Protein AF-A0A7X6TI20-F1 (afdb_monomer)

pLDDT: mean 80.31, std 16.27, range [34.78, 96.44]

Secondary structure (DSSP, 8-state):
-HHHHHHHHHHHHHHHHHHHHHHHHHHHHHHHHHHHHHHHHHHHHHTTS-HHHHHHHHHHHHHHHHHHHHHHHHHHHHHHHH-GGGHHHHHHHHHHHHHHHHHHHHHHHHHSTTS-----S-----

Radius of gyration: 22.98 Å; Cα contacts (8 Å, |Δi|>4): 7; chains: 1; bounding box: 70×30×48 Å

Foldseek 3Di:
DVVVVVVVVVVVVVVVVVVVVVVVVVVCVVVVVVVVVVCVVCVVVPVPDDPVPCVVVVVVVVVVVVVVCVPVVVVLVVCCVPPVVVNVVVVVVVVVVVVVVVCVVVVCCVVPVPDDDPDDDDDDDD

Solvent-accessible surface area (backbone atoms only — not comparable to full-atom values): 7444 Å² total; per-residue (Å²): 116,75,67,60,58,53,51,52,54,51,49,54,52,51,53,53,51,49,51,52,51,53,51,49,53,51,49,51,58,58,49,49,55,55,51,48,49,54,46,64,73,42,46,78,76,50,75,83,57,69,63,87,69,48,54,62,55,54,48,51,50,52,52,51,51,47,54,50,49,66,50,51,50,56,52,47,53,52,40,50,74,77,42,51,79,53,52,58,60,53,51,50,52,53,50,52,52,51,51,51,57,50,48,53,58,51,48,51,60,64,72,55,73,81,66,88,80,94,80,84,77,89,88,82,93,127

Sequence (126 aa):
MPAANLLALLDDIASVLDDVAAFSKLAAKKTAGVLGDDLALNAQQVAGVQASRELPVIWAVARGSFVNKAVLVPAALVISAVAPVLVTPLLMIGGTYLCFEGFEKVSHRLLHRGTGDGEHAEDEAE

Mean predicted aligned error: 13.46 Å

Structure (mmCIF, N/CA/C/O backbone):
data_AF-A0A7X6TI20-F1
#
_entry.id   AF-A0A7X6TI20-F1
#
loop_
_atom_site.group_PDB
_atom_site.id
_atom_site.type_symbol
_atom_site.label_atom_id
_atom_site.lab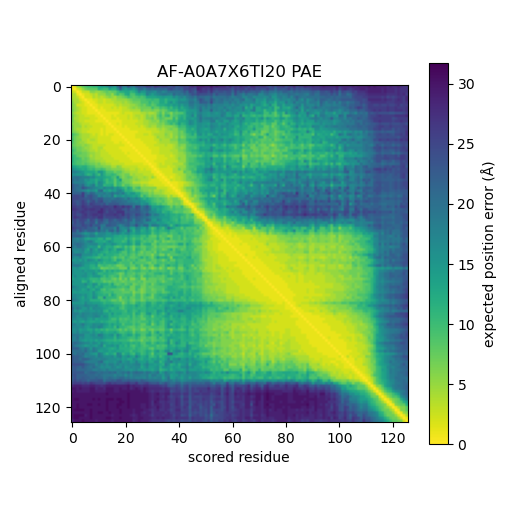el_alt_id
_atom_site.label_comp_id
_atom_site.label_asym_id
_atom_site.label_entity_id
_atom_site.label_seq_id
_atom_site.pdbx_PDB_ins_code
_atom_site.Cartn_x
_atom_site.Cartn_y
_atom_site.Cartn_z
_atom_site.occupancy
_atom_site.B_iso_or_equiv
_atom_site.auth_seq_id
_atom_site.auth_comp_id
_atom_site.auth_asym_id
_atom_site.auth_atom_id
_atom_site.pdbx_PDB_model_num
ATOM 1 N N . MET A 1 1 ? 36.550 -12.418 -18.164 1.00 54.56 1 MET A N 1
ATOM 2 C CA . MET A 1 1 ? 36.674 -12.795 -16.740 1.00 54.56 1 MET A CA 1
ATOM 3 C C . MET A 1 1 ? 35.278 -12.969 -16.144 1.00 54.56 1 MET A C 1
ATOM 5 O O . MET A 1 1 ? 34.625 -11.965 -15.895 1.00 54.56 1 MET A O 1
ATOM 9 N N . PRO A 1 2 ? 34.789 -14.203 -15.957 1.00 69.88 2 PRO A N 1
ATOM 10 C CA . PRO A 1 2 ? 33.427 -14.467 -15.469 1.00 69.88 2 PRO A CA 1
ATOM 11 C C . PRO A 1 2 ? 33.162 -13.940 -14.045 1.00 69.88 2 PRO A C 1
ATOM 13 O O . PRO A 1 2 ? 32.043 -13.539 -13.746 1.00 69.88 2 PRO A O 1
ATOM 16 N N . ALA A 1 3 ? 34.194 -13.851 -13.196 1.00 77.69 3 ALA A N 1
ATOM 17 C CA . ALA A 1 3 ? 34.081 -13.316 -11.835 1.00 77.69 3 ALA A CA 1
ATOM 18 C C . ALA A 1 3 ? 33.741 -11.812 -11.787 1.00 77.69 3 ALA A C 1
ATOM 20 O O . ALA A 1 3 ? 32.976 -11.388 -10.931 1.00 77.69 3 ALA A O 1
ATOM 21 N N . ALA A 1 4 ? 34.256 -11.011 -12.726 1.00 80.75 4 ALA A N 1
ATOM 22 C CA . ALA A 1 4 ? 33.988 -9.571 -12.771 1.00 80.75 4 ALA A CA 1
ATOM 23 C C . ALA A 1 4 ? 32.532 -9.259 -13.167 1.00 80.75 4 ALA A C 1
ATOM 25 O O . ALA A 1 4 ? 31.941 -8.325 -12.642 1.00 80.75 4 ALA A O 1
ATOM 26 N N . ASN A 1 5 ? 31.936 -10.076 -14.042 1.00 83.38 5 ASN A N 1
ATOM 27 C CA . ASN A 1 5 ? 30.537 -9.927 -14.452 1.00 83.38 5 ASN A CA 1
ATOM 28 C C . ASN A 1 5 ? 29.561 -10.320 -13.328 1.00 83.38 5 ASN A C 1
ATOM 30 O O . ASN A 1 5 ? 28.525 -9.690 -1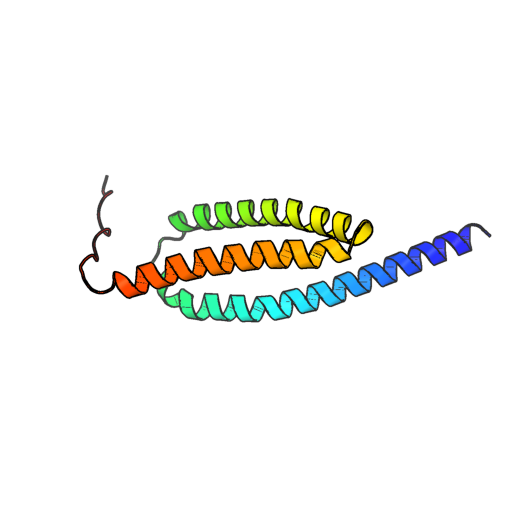3.161 1.00 83.38 5 ASN A O 1
ATOM 34 N N . LEU A 1 6 ? 29.906 -11.337 -12.529 1.00 87.06 6 LEU A N 1
ATOM 35 C CA . LEU A 1 6 ? 29.136 -11.709 -11.338 1.00 87.06 6 LEU A CA 1
ATOM 36 C C . LEU A 1 6 ? 29.193 -10.617 -10.262 1.00 87.06 6 LEU A C 1
ATOM 38 O O . LEU A 1 6 ? 28.173 -10.312 -9.654 1.00 87.06 6 LEU A O 1
ATOM 42 N N . LEU A 1 7 ? 30.373 -10.032 -10.039 1.00 88.62 7 LEU A N 1
ATOM 43 C CA . LEU A 1 7 ? 30.543 -8.945 -9.075 1.00 88.62 7 LEU A CA 1
ATOM 44 C C . LEU A 1 7 ? 29.766 -7.690 -9.488 1.00 88.62 7 LEU A C 1
ATOM 46 O O . LEU A 1 7 ? 29.132 -7.089 -8.633 1.00 88.62 7 LEU A O 1
ATOM 50 N N . ALA A 1 8 ? 29.745 -7.347 -10.779 1.00 87.19 8 ALA A N 1
ATOM 51 C CA . ALA A 1 8 ? 28.940 -6.235 -11.288 1.00 87.19 8 ALA A CA 1
ATOM 52 C C . ALA A 1 8 ? 27.428 -6.466 -11.096 1.00 87.19 8 ALA A C 1
ATOM 54 O O . ALA A 1 8 ? 26.729 -5.582 -10.621 1.00 87.19 8 ALA A O 1
ATOM 55 N N . LEU A 1 9 ? 26.929 -7.678 -11.376 1.00 89.69 9 LEU A N 1
ATOM 56 C CA . LEU A 1 9 ? 25.520 -8.022 -11.128 1.00 89.69 9 LEU A CA 1
ATOM 57 C C . LEU A 1 9 ? 25.157 -7.971 -9.640 1.00 89.69 9 LEU A C 1
ATOM 59 O O . LEU A 1 9 ? 24.048 -7.580 -9.284 1.00 89.69 9 LEU A O 1
ATOM 63 N N . LEU A 1 10 ? 26.073 -8.397 -8.768 1.00 89.31 10 LEU A N 1
ATOM 64 C CA . LEU A 1 10 ? 25.863 -8.336 -7.326 1.00 89.31 10 LEU A CA 1
ATOM 65 C C . LEU A 1 10 ? 25.813 -6.884 -6.829 1.00 89.31 10 LEU A C 1
ATOM 67 O O . LEU A 1 10 ? 25.016 -6.590 -5.943 1.00 89.31 10 LEU A O 1
ATOM 71 N N . ASP A 1 11 ? 26.622 -5.999 -7.413 1.00 91.06 11 ASP A N 1
ATOM 72 C CA . ASP A 1 11 ? 26.647 -4.565 -7.104 1.00 91.06 11 ASP A CA 1
ATOM 73 C C . ASP A 1 11 ? 25.348 -3.866 -7.543 1.00 91.06 11 ASP A C 1
ATOM 75 O O . ASP A 1 11 ? 24.725 -3.162 -6.749 1.00 91.06 11 ASP A O 1
ATOM 79 N N . ASP A 1 12 ? 24.848 -4.166 -8.748 1.00 89.50 12 ASP A N 1
ATOM 80 C CA . ASP A 1 12 ? 23.552 -3.661 -9.228 1.00 89.50 12 ASP A CA 1
ATOM 81 C C . ASP A 1 12 ? 22.394 -4.117 -8.322 1.00 89.50 12 ASP A C 1
ATOM 83 O O . ASP A 1 12 ? 21.525 -3.325 -7.949 1.00 89.50 12 ASP A O 1
ATOM 87 N N . ILE A 1 13 ? 22.389 -5.395 -7.918 1.00 88.19 13 ILE A N 1
ATOM 88 C CA . ILE A 1 13 ? 21.391 -5.925 -6.977 1.00 88.19 13 ILE A CA 1
ATOM 89 C C . ILE A 1 13 ? 21.516 -5.231 -5.617 1.00 88.19 13 ILE A C 1
ATOM 91 O O . ILE A 1 13 ? 20.497 -4.878 -5.024 1.00 88.19 13 ILE A O 1
ATOM 95 N N . ALA A 1 14 ? 22.737 -5.019 -5.120 1.00 90.44 14 ALA A N 1
ATOM 96 C CA . ALA A 1 14 ? 22.967 -4.329 -3.856 1.00 90.44 14 ALA A CA 1
ATOM 97 C C . ALA A 1 14 ? 22.453 -2.881 -3.898 1.00 90.44 14 ALA A C 1
ATOM 99 O O . ALA A 1 14 ? 21.784 -2.458 -2.956 1.00 90.44 14 ALA A O 1
ATOM 100 N N . SER A 1 15 ? 22.673 -2.162 -5.003 1.00 86.88 15 SER A N 1
ATOM 101 C CA . SER A 1 15 ? 22.155 -0.803 -5.198 1.00 86.88 15 SER A CA 1
ATOM 102 C C . SER A 1 15 ? 20.625 -0.766 -5.196 1.00 86.88 15 SER A C 1
ATOM 104 O O . SER A 1 15 ? 20.030 0.072 -4.520 1.00 86.88 15 SER A O 1
ATOM 106 N N . VAL A 1 16 ? 19.965 -1.696 -5.895 1.00 88.62 16 VAL A N 1
ATOM 107 C CA . VAL A 1 16 ? 18.492 -1.772 -5.909 1.00 88.62 16 VAL A CA 1
ATOM 108 C C . VAL A 1 16 ? 17.940 -2.135 -4.527 1.00 88.62 16 VAL A C 1
ATOM 110 O O . VAL A 1 16 ? 16.908 -1.605 -4.109 1.00 88.62 16 VAL A O 1
ATOM 113 N N . LEU A 1 17 ? 18.612 -3.025 -3.791 1.00 91.75 17 LEU A N 1
ATOM 114 C CA . LEU A 1 17 ? 18.219 -3.372 -2.424 1.00 91.75 17 LEU A CA 1
ATOM 115 C C . LEU A 1 17 ? 18.366 -2.187 -1.457 1.00 91.75 17 LEU A C 1
ATOM 117 O O . LEU A 1 17 ? 17.522 -2.044 -0.569 1.00 91.75 17 LEU A O 1
ATOM 121 N N . ASP A 1 18 ? 19.377 -1.332 -1.633 1.00 92.25 18 ASP A N 1
ATOM 122 C CA . ASP A 1 18 ? 19.556 -0.124 -0.819 1.00 92.25 18 ASP A CA 1
ATOM 123 C C . ASP A 1 18 ? 18.441 0.902 -1.074 1.00 92.25 18 ASP A C 1
ATOM 125 O O . ASP A 1 18 ? 17.830 1.403 -0.125 1.00 92.25 18 ASP A O 1
ATOM 129 N N . ASP A 1 19 ? 18.063 1.116 -2.339 1.00 88.75 19 ASP A N 1
ATOM 130 C CA . ASP A 1 19 ? 16.910 1.951 -2.695 1.00 88.75 19 ASP A CA 1
ATOM 131 C C . ASP A 1 19 ? 15.616 1.416 -2.063 1.00 88.75 19 ASP A C 1
ATOM 133 O O . ASP A 1 19 ? 14.854 2.162 -1.436 1.00 88.75 19 ASP A O 1
ATOM 137 N N . VAL A 1 20 ? 15.372 0.104 -2.157 1.00 89.19 20 VAL A N 1
ATOM 138 C CA . VAL A 1 20 ? 14.206 -0.537 -1.527 1.00 89.19 20 VAL A CA 1
ATOM 139 C C . VAL A 1 20 ? 14.224 -0.337 -0.010 1.00 89.19 20 VAL A C 1
ATOM 141 O O . VAL A 1 20 ? 13.181 -0.017 0.573 1.00 89.19 20 VAL A O 1
ATOM 144 N N . ALA A 1 21 ? 15.379 -0.479 0.642 1.00 90.56 21 ALA A N 1
ATOM 145 C CA . ALA A 1 21 ? 15.520 -0.255 2.078 1.00 90.56 21 ALA A CA 1
ATOM 146 C C . ALA A 1 21 ? 15.254 1.214 2.457 1.00 90.56 21 ALA A C 1
ATOM 148 O O . ALA A 1 21 ? 14.505 1.486 3.406 1.00 90.56 21 ALA A O 1
ATOM 149 N N . ALA A 1 22 ? 15.796 2.163 1.692 1.00 93.56 22 ALA A N 1
ATOM 150 C CA . ALA A 1 22 ? 15.606 3.594 1.896 1.00 93.56 22 ALA A CA 1
ATOM 151 C C . ALA A 1 22 ? 14.132 4.007 1.730 1.00 93.56 22 ALA A C 1
ATOM 153 O O . ALA A 1 22 ? 13.563 4.661 2.616 1.00 93.56 22 ALA A O 1
ATOM 154 N N . PHE A 1 23 ? 13.477 3.573 0.648 1.00 90.81 23 PHE A N 1
ATOM 155 C CA . PHE A 1 23 ? 12.062 3.860 0.403 1.00 90.81 23 PHE A CA 1
ATOM 156 C C . PHE A 1 23 ? 11.143 3.168 1.412 1.00 90.81 23 PHE A C 1
ATOM 158 O O . PHE A 1 23 ? 10.184 3.788 1.876 1.00 90.81 23 PHE A O 1
ATOM 165 N N . SER A 1 24 ? 11.458 1.938 1.829 1.00 89.69 24 SER A N 1
ATOM 166 C CA . SER A 1 24 ? 10.700 1.229 2.870 1.00 89.69 24 SER A CA 1
ATOM 167 C C . SER A 1 24 ? 10.780 1.950 4.213 1.00 89.69 24 SER A C 1
ATOM 169 O O . SER A 1 24 ? 9.763 2.132 4.885 1.00 89.69 24 SER A O 1
ATOM 171 N N . LYS A 1 25 ? 11.967 2.441 4.588 1.00 89.19 25 LYS A N 1
ATOM 172 C CA . LYS A 1 25 ? 12.161 3.241 5.804 1.00 89.19 25 LYS A CA 1
ATOM 173 C C . LYS A 1 25 ? 11.381 4.556 5.748 1.00 89.19 25 LYS A C 1
ATOM 175 O O . LYS A 1 25 ? 10.770 4.952 6.743 1.00 89.19 25 LYS A O 1
ATOM 180 N N . LEU A 1 26 ? 11.372 5.225 4.594 1.00 89.19 26 LEU A N 1
ATOM 181 C CA . LEU A 1 26 ? 10.606 6.456 4.398 1.00 89.19 26 LEU A CA 1
ATOM 182 C C . LEU A 1 26 ? 9.094 6.201 4.469 1.00 89.19 26 LEU A C 1
ATOM 184 O O . LEU A 1 26 ? 8.380 6.965 5.120 1.00 89.19 26 LEU A O 1
ATOM 188 N N . ALA A 1 27 ? 8.615 5.128 3.836 1.00 88.06 27 ALA A N 1
ATOM 189 C CA . ALA A 1 27 ? 7.218 4.712 3.882 1.00 88.06 27 ALA A CA 1
ATOM 190 C C . ALA A 1 27 ? 6.791 4.389 5.319 1.00 88.06 27 ALA A C 1
ATOM 192 O O . ALA A 1 27 ? 5.826 4.973 5.804 1.00 88.06 27 ALA A O 1
ATOM 193 N N . ALA A 1 28 ? 7.565 3.569 6.038 1.00 88.00 28 ALA A N 1
ATOM 194 C CA . ALA A 1 28 ? 7.312 3.247 7.440 1.00 88.00 28 ALA A CA 1
ATOM 195 C C . ALA A 1 28 ? 7.246 4.509 8.314 1.00 88.00 28 ALA A C 1
ATOM 197 O O . ALA A 1 28 ? 6.325 4.655 9.114 1.00 88.00 28 ALA A O 1
ATOM 198 N N . LYS A 1 29 ? 8.164 5.467 8.116 1.00 88.25 29 LYS A N 1
ATOM 199 C CA . LYS A 1 29 ? 8.153 6.750 8.836 1.00 88.25 29 LYS A CA 1
ATOM 200 C C . LYS A 1 29 ? 6.896 7.579 8.543 1.00 88.25 29 LYS A C 1
ATOM 202 O O . LYS A 1 29 ? 6.332 8.160 9.466 1.00 88.25 29 LYS A O 1
ATOM 207 N N . LYS A 1 30 ? 6.456 7.648 7.281 1.00 85.38 30 LYS A N 1
ATOM 208 C CA . LYS A 1 30 ? 5.235 8.379 6.893 1.00 85.38 30 LYS A CA 1
ATOM 209 C C . LYS A 1 30 ? 3.973 7.711 7.443 1.00 85.38 30 LYS A C 1
ATOM 211 O O . LYS A 1 30 ? 3.093 8.401 7.946 1.00 85.38 30 LYS A O 1
ATOM 216 N N . THR A 1 31 ? 3.902 6.383 7.391 1.00 85.62 31 THR A N 1
ATOM 217 C CA . THR A 1 31 ? 2.753 5.619 7.891 1.00 85.62 31 THR A CA 1
ATOM 218 C C . THR A 1 31 ? 2.693 5.600 9.418 1.00 85.62 31 THR A C 1
ATOM 220 O O . THR A 1 31 ? 1.600 5.608 9.965 1.00 85.62 31 THR A O 1
ATOM 223 N N . ALA A 1 32 ? 3.829 5.654 10.121 1.00 81.81 32 ALA A N 1
ATOM 224 C CA . ALA A 1 32 ? 3.862 5.720 11.584 1.00 81.81 32 ALA A CA 1
ATOM 225 C C . ALA A 1 32 ? 3.191 6.984 12.150 1.00 81.81 32 ALA A C 1
ATOM 227 O O . ALA A 1 32 ? 2.590 6.915 13.214 1.00 81.81 32 ALA A O 1
ATOM 228 N N . GLY A 1 33 ? 3.265 8.120 11.445 1.00 79.69 33 GLY A N 1
ATOM 229 C CA . GLY A 1 33 ? 2.585 9.353 11.859 1.00 79.69 33 GLY A CA 1
ATOM 230 C C . GLY A 1 33 ? 1.064 9.247 11.759 1.00 79.69 33 GLY A C 1
ATOM 231 O O . GLY A 1 33 ? 0.371 9.605 12.699 1.00 79.69 33 GLY A O 1
ATOM 232 N N . VAL A 1 34 ? 0.563 8.688 10.654 1.00 79.19 34 VAL A N 1
ATOM 233 C CA . VAL A 1 34 ? -0.878 8.457 10.446 1.00 79.19 34 VAL A CA 1
ATOM 234 C C . VAL A 1 34 ? -1.406 7.390 11.405 1.00 79.19 34 VAL A C 1
ATOM 236 O O . VAL A 1 34 ? -2.415 7.603 12.056 1.00 79.19 34 VAL A O 1
ATOM 239 N N . LEU A 1 35 ? -0.681 6.278 11.572 1.00 74.81 35 LEU A N 1
ATOM 240 C CA . LEU A 1 35 ? -1.026 5.257 12.566 1.00 74.81 35 LEU A CA 1
ATOM 241 C C . LEU A 1 35 ? -0.999 5.819 13.990 1.00 74.81 35 LEU A C 1
ATOM 243 O O . LEU A 1 35 ? -1.840 5.453 14.796 1.00 74.81 35 LEU A O 1
ATOM 247 N N . GLY A 1 36 ? -0.033 6.679 14.316 1.00 78.31 36 GLY A N 1
ATOM 248 C CA . GLY A 1 36 ? 0.050 7.327 15.623 1.00 78.31 36 GLY A CA 1
ATOM 249 C C . GLY A 1 36 ? -1.126 8.266 15.885 1.00 78.31 36 GLY A C 1
ATOM 250 O O . GLY A 1 36 ? -1.652 8.266 16.992 1.00 78.31 36 GLY A O 1
ATOM 251 N N . ASP A 1 37 ? -1.552 9.014 14.868 1.00 82.44 37 ASP A N 1
ATOM 252 C CA . ASP A 1 37 ? -2.735 9.879 14.912 1.00 82.44 37 ASP A CA 1
ATOM 253 C C . ASP A 1 37 ? -4.022 9.058 15.094 1.00 82.44 37 ASP A C 1
ATOM 255 O O . ASP A 1 37 ? -4.753 9.261 16.064 1.00 82.44 37 ASP A O 1
ATOM 259 N N . ASP A 1 38 ? -4.229 8.041 14.249 1.00 78.62 38 ASP A N 1
ATOM 260 C CA . ASP A 1 38 ? -5.375 7.129 14.325 1.00 78.62 38 ASP A CA 1
ATOM 261 C C . ASP A 1 38 ? -5.437 6.411 15.685 1.00 78.62 38 ASP A C 1
ATOM 263 O O . ASP A 1 38 ? -6.504 6.293 16.288 1.00 78.62 38 ASP A O 1
ATOM 267 N N . LEU A 1 39 ? -4.293 5.953 16.209 1.00 66.19 39 LEU A N 1
ATOM 268 C CA . LEU A 1 39 ? -4.217 5.298 17.514 1.00 66.19 39 LEU A CA 1
ATOM 269 C C . LEU A 1 39 ? -4.454 6.278 18.665 1.00 66.19 39 LEU A C 1
ATOM 271 O O . LEU A 1 39 ? -5.120 5.903 19.621 1.00 66.19 39 LEU A O 1
ATOM 275 N N . ALA A 1 40 ? -3.950 7.512 18.605 1.00 72.19 40 ALA A N 1
ATOM 276 C CA . ALA A 1 40 ? -4.140 8.495 19.673 1.00 72.19 40 ALA A CA 1
ATOM 277 C C . ALA A 1 40 ? -5.588 8.998 19.747 1.00 72.19 40 ALA A C 1
ATOM 279 O O . ALA A 1 40 ? -6.134 9.127 20.844 1.00 72.19 40 ALA A O 1
ATOM 280 N N . LEU A 1 41 ? -6.219 9.238 18.593 1.00 64.81 41 LEU A N 1
ATOM 281 C CA . LEU A 1 41 ? -7.613 9.674 18.514 1.00 64.81 41 LEU A CA 1
ATOM 282 C C . LEU A 1 41 ? -8.587 8.542 18.870 1.00 64.81 41 LEU A C 1
ATOM 284 O O . LEU A 1 41 ? -9.607 8.797 19.509 1.00 64.81 41 LEU A O 1
ATOM 288 N N . ASN A 1 42 ? -8.260 7.293 18.519 1.00 66.31 42 ASN A N 1
ATOM 289 C CA . ASN A 1 42 ? -9.136 6.147 18.761 1.00 66.31 42 ASN A CA 1
ATOM 290 C C . ASN A 1 42 ? -8.856 5.426 20.100 1.00 66.31 42 ASN A C 1
ATOM 292 O O . ASN A 1 42 ? -9.733 4.729 20.598 1.00 66.31 42 ASN A O 1
ATOM 296 N N . ALA A 1 43 ? -7.693 5.607 20.747 1.00 63.12 43 ALA A N 1
ATOM 297 C CA . ALA A 1 43 ? -7.314 4.893 21.981 1.00 63.12 43 ALA A CA 1
ATOM 298 C C . ALA A 1 43 ? -8.321 5.045 23.135 1.00 63.12 43 ALA A C 1
ATOM 300 O O . ALA A 1 43 ? -8.537 4.094 23.886 1.00 63.12 43 ALA A O 1
ATOM 301 N N . GLN A 1 44 ? -8.972 6.206 23.270 1.00 59.19 44 GLN A N 1
ATOM 302 C CA . GLN A 1 44 ? -10.027 6.399 24.273 1.00 59.19 44 GLN A CA 1
ATOM 303 C C . GLN A 1 44 ? -11.353 5.716 23.904 1.00 59.19 44 GLN A C 1
ATOM 305 O O . GLN A 1 44 ? -12.117 5.394 24.811 1.00 59.19 44 GLN A O 1
ATOM 310 N N . GLN A 1 45 ? -11.622 5.456 22.619 1.00 57.06 45 GLN A N 1
ATOM 311 C CA . GLN A 1 45 ? -12.806 4.707 22.178 1.00 57.06 45 GLN A CA 1
ATOM 312 C C . GLN A 1 45 ? -12.638 3.185 22.351 1.00 57.06 45 GLN A C 1
ATOM 314 O O . GLN A 1 45 ? -13.642 2.493 22.495 1.00 57.06 45 GLN A O 1
ATOM 319 N N . VAL A 1 46 ? -11.401 2.662 22.407 1.00 53.97 46 VAL A N 1
ATOM 320 C CA . VAL A 1 46 ? -11.128 1.208 22.513 1.00 53.97 46 VAL A CA 1
ATOM 321 C C . VAL A 1 46 ? -10.768 0.728 23.929 1.00 53.97 46 VAL A C 1
ATOM 323 O O . VAL A 1 46 ? -10.830 -0.468 24.204 1.00 53.97 46 VAL A O 1
ATOM 326 N N . ALA A 1 47 ? -10.429 1.625 24.865 1.00 59.50 47 ALA A N 1
ATOM 327 C CA . ALA A 1 47 ? -9.982 1.257 26.220 1.00 59.50 47 ALA A CA 1
ATOM 328 C C . ALA A 1 47 ? -11.033 0.512 27.080 1.00 59.50 47 ALA A C 1
ATOM 330 O O . ALA A 1 47 ? -10.683 -0.045 28.120 1.00 59.50 47 ALA A O 1
ATOM 331 N N . GLY A 1 48 ? -12.305 0.492 26.664 1.00 58.69 48 GLY A N 1
ATOM 332 C CA . GLY A 1 48 ? -13.402 -0.207 27.347 1.00 58.69 48 GLY A CA 1
ATOM 333 C C . GLY A 1 48 ? -13.919 -1.470 26.645 1.00 58.69 48 GLY A C 1
ATOM 334 O O . GLY A 1 48 ? -14.831 -2.108 27.168 1.00 58.69 48 GLY A O 1
ATOM 335 N N . VAL A 1 49 ? -13.380 -1.839 25.475 1.00 58.53 49 VAL A N 1
ATOM 336 C CA . VAL A 1 49 ? -13.901 -2.949 24.658 1.00 58.53 49 VAL A CA 1
ATOM 337 C C . VAL A 1 49 ? -13.094 -4.221 24.925 1.00 58.53 49 VAL A C 1
ATOM 339 O O . VAL A 1 49 ? -11.864 -4.206 24.949 1.00 58.53 49 VAL A O 1
ATOM 342 N N . GLN A 1 50 ? -13.772 -5.352 25.139 1.00 61.06 50 GLN A N 1
ATOM 343 C CA . GLN A 1 50 ? -13.093 -6.637 25.315 1.00 61.06 50 GLN A CA 1
ATOM 344 C C . GLN A 1 50 ? -12.305 -6.989 24.040 1.00 61.06 50 GLN A C 1
ATOM 346 O O . GLN A 1 50 ? -12.889 -7.342 23.015 1.00 61.06 50 GLN A O 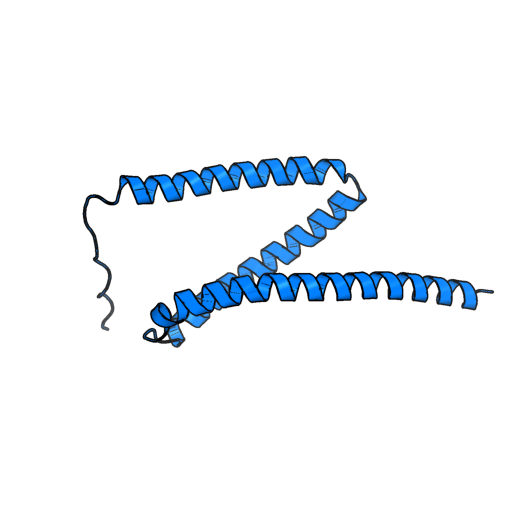1
ATOM 351 N N . ALA A 1 51 ? -10.969 -6.947 24.114 1.00 62.09 51 ALA A N 1
ATOM 352 C CA . ALA A 1 51 ? -10.065 -7.242 22.993 1.00 62.09 51 ALA A CA 1
ATOM 353 C C . ALA A 1 51 ? -10.309 -8.621 22.340 1.00 62.09 51 ALA A C 1
ATOM 355 O O . ALA A 1 51 ? -9.957 -8.838 21.180 1.00 62.09 51 ALA A O 1
ATOM 356 N N . SER A 1 52 ? -10.955 -9.542 23.063 1.00 70.19 52 SER A N 1
ATOM 357 C CA . SER A 1 52 ? -11.369 -10.865 22.588 1.00 70.19 52 SER A CA 1
ATOM 358 C C . SER A 1 52 ? -12.328 -10.832 21.391 1.00 70.19 52 SER A C 1
ATOM 360 O O . SER A 1 52 ? -12.339 -11.794 20.623 1.00 70.19 52 SER A O 1
ATOM 362 N N . ARG A 1 53 ? -13.096 -9.748 21.191 1.00 68.81 53 ARG A N 1
ATOM 363 C CA . ARG A 1 53 ? -14.061 -9.623 20.079 1.00 68.81 53 ARG A CA 1
ATOM 364 C C . ARG A 1 53 ? -13.535 -8.836 18.873 1.00 68.81 53 ARG A C 1
ATOM 366 O O . ARG A 1 53 ? -13.983 -9.086 17.759 1.00 68.81 53 ARG A O 1
ATOM 373 N N . GLU A 1 54 ? -12.553 -7.953 19.052 1.00 69.19 54 GLU A N 1
ATOM 374 C CA . GLU A 1 54 ? -12.019 -7.123 17.955 1.00 69.19 54 GLU A CA 1
ATOM 375 C C . GLU A 1 54 ? -10.799 -7.731 17.250 1.00 69.19 54 GLU A C 1
ATOM 377 O O . GLU A 1 54 ? -10.608 -7.522 16.048 1.00 69.19 54 GLU A O 1
ATOM 382 N N . LEU A 1 55 ? -10.005 -8.549 17.954 1.00 81.94 55 LEU A N 1
ATOM 383 C CA . LEU A 1 55 ? -8.867 -9.276 17.373 1.00 81.94 55 LEU A CA 1
ATOM 384 C C . LEU A 1 55 ? -9.228 -10.071 16.096 1.00 81.94 55 LEU A C 1
ATOM 386 O O . LEU A 1 55 ? -8.470 -9.990 15.126 1.00 81.94 55 LEU A O 1
ATOM 390 N N . PRO A 1 56 ? -10.371 -10.786 16.021 1.00 83.38 56 PRO A N 1
ATOM 391 C CA . PRO A 1 56 ? -10.795 -11.481 14.803 1.00 83.38 56 PRO A CA 1
ATOM 392 C C . PRO A 1 56 ? -11.085 -10.541 13.629 1.00 83.38 56 PRO A C 1
ATOM 394 O O . PRO A 1 56 ? -10.742 -10.857 12.488 1.00 83.38 56 PRO A O 1
ATOM 397 N N . VAL A 1 57 ? -11.683 -9.376 13.897 1.00 83.38 57 VAL A N 1
ATOM 398 C CA . VAL A 1 57 ? -12.025 -8.382 12.869 1.00 83.38 57 VAL A CA 1
ATOM 399 C C . VAL A 1 57 ? -10.755 -7.744 12.312 1.00 83.38 57 VAL A C 1
ATOM 401 O O . VAL A 1 57 ? -10.560 -7.714 11.096 1.00 83.38 57 VAL A O 1
ATOM 404 N N . ILE A 1 58 ? -9.843 -7.313 13.188 1.00 85.50 58 ILE A N 1
ATOM 405 C CA . ILE A 1 58 ? -8.547 -6.746 12.788 1.00 85.50 58 ILE A CA 1
ATOM 406 C C . ILE A 1 58 ? -7.745 -7.779 11.992 1.00 85.50 58 ILE A C 1
ATOM 408 O O . ILE A 1 58 ? -7.154 -7.442 10.967 1.00 85.50 58 ILE A O 1
ATOM 412 N N . TRP A 1 59 ? -7.765 -9.048 12.407 1.00 88.88 59 TRP A N 1
ATOM 413 C CA . TRP A 1 59 ? -7.105 -10.128 11.678 1.00 88.88 59 TRP A CA 1
ATOM 414 C C . TRP A 1 59 ? -7.718 -10.372 10.293 1.00 88.88 59 TRP A C 1
ATOM 416 O O . TRP A 1 59 ? -6.982 -10.544 9.317 1.00 88.88 59 TRP A O 1
ATOM 426 N N . ALA A 1 60 ? -9.048 -10.333 10.171 1.00 87.81 60 ALA A N 1
ATOM 427 C CA . ALA A 1 60 ? -9.734 -10.448 8.886 1.00 87.81 60 ALA A CA 1
ATOM 428 C C . ALA A 1 60 ? -9.357 -9.296 7.939 1.00 87.81 60 ALA A C 1
ATOM 430 O O . ALA A 1 60 ? -9.028 -9.536 6.774 1.00 87.81 60 ALA A O 1
ATOM 431 N N . VAL A 1 61 ? -9.316 -8.061 8.448 1.00 88.81 61 VAL A N 1
ATOM 432 C CA . VAL A 1 61 ? -8.902 -6.876 7.680 1.00 88.81 61 VAL A CA 1
ATOM 433 C C . VAL A 1 61 ? -7.420 -6.944 7.308 1.00 88.81 61 VAL A C 1
ATOM 435 O O . VAL A 1 61 ? -7.066 -6.688 6.156 1.00 88.81 61 VAL A O 1
ATOM 438 N N . ALA A 1 62 ? -6.546 -7.338 8.236 1.00 90.56 62 ALA A N 1
ATOM 439 C CA . ALA A 1 62 ? -5.117 -7.502 7.980 1.00 90.56 62 ALA A CA 1
ATOM 440 C C . ALA A 1 62 ? -4.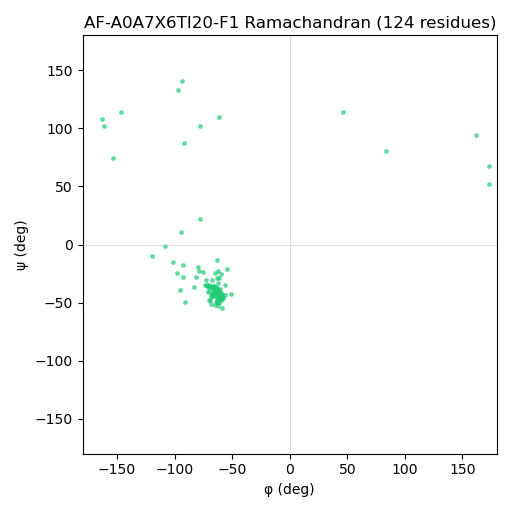870 -8.545 6.882 1.00 90.56 62 ALA A C 1
ATOM 442 O O . ALA A 1 62 ? -4.133 -8.278 5.929 1.00 90.56 62 ALA A O 1
ATOM 443 N N . ARG A 1 63 ? -5.550 -9.696 6.954 1.00 93.12 63 ARG A N 1
ATOM 444 C CA . ARG A 1 63 ? -5.474 -10.751 5.937 1.00 93.12 63 ARG A CA 1
ATOM 445 C C . ARG A 1 63 ? -6.033 -10.289 4.589 1.00 93.12 63 ARG A C 1
ATOM 447 O O . ARG A 1 63 ? -5.394 -10.524 3.565 1.00 93.12 63 ARG A O 1
ATOM 454 N N . GLY A 1 64 ? -7.173 -9.596 4.574 1.00 92.75 64 GLY A N 1
ATOM 455 C CA . GLY A 1 64 ? -7.767 -9.044 3.351 1.00 92.75 64 GLY A CA 1
ATOM 456 C C . GLY A 1 64 ? -6.875 -7.993 2.680 1.00 92.75 64 GLY A C 1
ATOM 457 O O . GLY A 1 64 ? -6.617 -8.058 1.480 1.00 92.75 64 GLY A O 1
ATOM 458 N N . SER A 1 65 ? -6.317 -7.071 3.466 1.00 91.12 65 SER A N 1
ATOM 459 C CA . SER A 1 65 ? -5.373 -6.044 3.008 1.00 91.12 65 SER A CA 1
ATOM 460 C C . SER A 1 65 ? -4.079 -6.652 2.470 1.00 91.12 65 SER A C 1
ATOM 462 O O . SER A 1 65 ? -3.563 -6.187 1.449 1.00 91.12 65 SER A O 1
ATOM 464 N N . PHE A 1 66 ? -3.575 -7.705 3.123 1.00 93.75 66 PHE A N 1
ATOM 465 C CA . PHE A 1 66 ? -2.391 -8.429 2.676 1.00 93.75 66 PHE A CA 1
ATOM 466 C C . PHE A 1 66 ? -2.613 -9.063 1.303 1.00 93.75 66 PHE A C 1
ATOM 468 O O . PHE A 1 66 ? -1.818 -8.822 0.399 1.00 93.75 66 PHE A O 1
ATOM 475 N N . VAL A 1 67 ? -3.719 -9.791 1.107 1.00 95.38 67 VAL A N 1
ATOM 476 C CA . VAL A 1 67 ? -4.059 -10.389 -0.197 1.00 95.38 67 VAL A CA 1
ATOM 477 C C . VAL A 1 67 ? -4.243 -9.307 -1.263 1.00 95.38 67 VAL A C 1
ATOM 479 O O . VAL A 1 67 ? -3.674 -9.414 -2.347 1.00 95.38 67 VAL A O 1
ATOM 482 N N . ASN A 1 68 ? -4.955 -8.222 -0.946 1.00 93.69 68 ASN A N 1
ATOM 483 C CA . ASN A 1 68 ? -5.142 -7.105 -1.870 1.00 93.69 68 ASN A CA 1
ATOM 484 C C . ASN A 1 68 ? -3.803 -6.496 -2.325 1.00 93.69 68 ASN A C 1
ATOM 486 O O . ASN A 1 68 ? -3.581 -6.297 -3.519 1.00 93.69 68 ASN A O 1
ATOM 490 N N . LYS A 1 69 ? -2.874 -6.244 -1.393 1.00 91.06 69 LYS A N 1
ATOM 491 C CA . LYS A 1 69 ? -1.544 -5.701 -1.720 1.00 91.06 69 LYS A CA 1
ATOM 492 C C . LYS A 1 69 ? -0.663 -6.721 -2.443 1.00 91.06 69 LYS A C 1
ATOM 494 O O . LYS A 1 69 ? 0.052 -6.339 -3.363 1.00 91.06 69 LYS A O 1
ATOM 499 N N . ALA A 1 70 ? -0.752 -8.000 -2.087 1.00 94.38 70 ALA A N 1
ATOM 500 C CA . ALA A 1 70 ? -0.015 -9.075 -2.746 1.00 94.38 70 ALA A CA 1
ATOM 501 C C . ALA A 1 70 ? -0.434 -9.280 -4.211 1.00 94.38 70 ALA A C 1
ATOM 503 O O . ALA A 1 70 ? 0.371 -9.763 -4.997 1.00 94.38 70 ALA A O 1
ATOM 504 N N . VAL A 1 71 ? -1.658 -8.901 -4.592 1.00 94.12 71 VAL A N 1
ATOM 505 C CA . VAL A 1 71 ? -2.125 -8.953 -5.988 1.00 94.12 71 VAL A CA 1
ATOM 506 C C . VAL A 1 71 ? -1.857 -7.636 -6.718 1.00 94.12 71 VAL A C 1
ATOM 508 O O . VAL A 1 71 ? -1.286 -7.641 -7.808 1.00 94.12 71 VAL A O 1
ATOM 511 N N . LEU A 1 72 ? -2.230 -6.497 -6.123 1.00 92.00 72 LEU A N 1
ATOM 512 C CA . LEU A 1 72 ? -2.122 -5.196 -6.787 1.00 92.00 72 LEU A CA 1
ATOM 513 C C . LEU A 1 72 ? -0.674 -4.746 -7.000 1.00 92.00 72 LEU A C 1
ATOM 515 O O . LEU A 1 72 ? -0.389 -4.140 -8.029 1.00 92.00 72 LEU A O 1
ATOM 519 N N . VAL A 1 73 ? 0.244 -5.035 -6.069 1.00 91.88 73 VAL A N 1
ATOM 520 C CA . VAL A 1 73 ? 1.641 -4.585 -6.186 1.00 91.88 73 VAL A CA 1
ATOM 521 C C . VAL A 1 73 ? 2.367 -5.296 -7.336 1.00 91.88 73 VAL A C 1
ATOM 523 O O . VAL A 1 73 ? 2.894 -4.595 -8.199 1.00 91.88 73 VAL A O 1
ATOM 526 N N . PRO A 1 74 ? 2.360 -6.641 -7.452 1.00 93.50 74 PRO A N 1
ATOM 527 C CA . PRO A 1 74 ? 2.956 -7.308 -8.609 1.00 93.50 74 PRO A CA 1
ATOM 528 C C . PRO A 1 74 ? 2.277 -6.934 -9.925 1.00 93.50 74 PRO A C 1
ATOM 530 O O . PRO A 1 74 ? 2.969 -6.698 -10.911 1.00 93.50 74 PRO A O 1
ATOM 533 N N . ALA A 1 75 ? 0.944 -6.814 -9.946 1.00 92.81 75 ALA A N 1
ATOM 534 C CA . ALA A 1 75 ? 0.229 -6.372 -11.141 1.00 92.81 75 ALA A CA 1
ATOM 535 C C . ALA A 1 75 ? 0.681 -4.969 -11.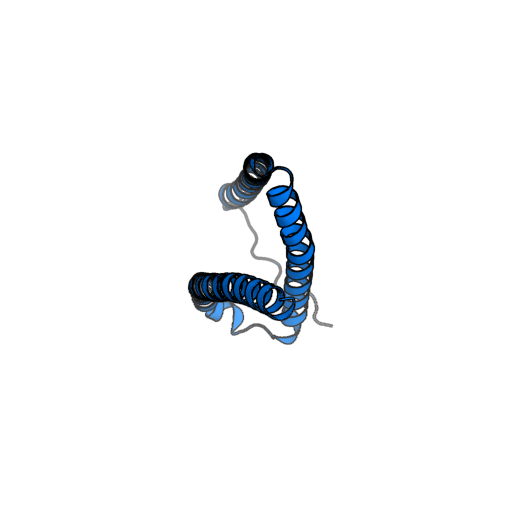581 1.00 92.81 75 ALA A C 1
ATOM 537 O O . ALA A 1 75 ? 0.971 -4.755 -12.756 1.00 92.81 75 ALA A O 1
ATOM 538 N N . ALA A 1 76 ? 0.821 -4.034 -10.637 1.00 90.81 76 ALA A N 1
ATOM 539 C CA . ALA A 1 76 ? 1.323 -2.695 -10.916 1.00 90.81 76 ALA A CA 1
ATOM 540 C C . ALA A 1 76 ? 2.777 -2.708 -11.417 1.00 90.81 76 ALA A C 1
ATOM 542 O O . ALA A 1 76 ? 3.092 -1.973 -12.350 1.00 90.81 76 ALA A O 1
ATOM 543 N N . LEU A 1 77 ? 3.647 -3.559 -10.859 1.00 91.88 77 LEU A N 1
ATOM 544 C CA . LEU A 1 77 ? 5.030 -3.716 -11.331 1.00 91.88 77 LEU A CA 1
ATOM 545 C C . LEU A 1 77 ? 5.089 -4.262 -12.764 1.00 91.88 77 LEU A C 1
ATOM 547 O O . LEU A 1 77 ? 5.846 -3.743 -13.582 1.00 91.88 77 LEU A O 1
ATOM 551 N N . VAL A 1 78 ? 4.255 -5.254 -13.092 1.00 94.50 78 VAL A N 1
ATOM 552 C CA . VAL A 1 78 ? 4.156 -5.806 -14.453 1.00 94.50 78 VAL A CA 1
ATOM 553 C C . VAL A 1 78 ? 3.657 -4.747 -15.437 1.00 94.50 78 VAL A C 1
ATOM 555 O O . VAL A 1 78 ? 4.252 -4.566 -16.498 1.00 94.50 78 VAL A O 1
ATOM 558 N N . ILE A 1 79 ? 2.606 -4.002 -15.080 1.00 92.56 79 ILE A N 1
ATOM 559 C CA . ILE A 1 79 ? 2.085 -2.915 -15.922 1.00 92.56 79 ILE A CA 1
ATOM 560 C C . ILE A 1 79 ? 3.145 -1.823 -16.100 1.00 92.56 79 ILE A C 1
ATOM 562 O O . ILE A 1 79 ? 3.341 -1.349 -17.215 1.00 92.56 79 ILE A O 1
ATOM 566 N N . SER A 1 80 ? 3.868 -1.463 -15.037 1.00 90.31 80 SER A N 1
ATOM 567 C CA . SER A 1 80 ? 4.948 -0.471 -15.088 1.00 90.31 80 SER A CA 1
ATOM 568 C C . SER A 1 80 ? 6.073 -0.883 -16.046 1.00 90.31 80 SER A C 1
ATOM 570 O O . SER A 1 80 ? 6.589 -0.048 -16.784 1.00 90.31 80 SER A O 1
ATOM 572 N N . ALA A 1 81 ? 6.413 -2.176 -16.091 1.00 91.94 81 ALA A N 1
ATOM 573 C CA . ALA A 1 81 ? 7.452 -2.699 -16.976 1.00 91.94 81 ALA A CA 1
ATOM 574 C C . ALA A 1 81 ? 7.027 -2.769 -18.456 1.00 91.94 81 ALA A C 1
ATOM 576 O O . ALA A 1 81 ? 7.860 -2.565 -19.336 1.00 91.94 81 ALA A O 1
ATOM 577 N N . VAL A 1 82 ? 5.753 -3.066 -18.743 1.00 94.31 82 VAL A N 1
ATOM 578 C CA . VAL A 1 82 ? 5.265 -3.291 -20.121 1.00 94.31 82 VAL A CA 1
ATOM 579 C C . VAL A 1 82 ? 4.654 -2.031 -20.743 1.00 94.31 82 VAL A C 1
ATOM 581 O O . VAL A 1 82 ? 4.831 -1.775 -21.932 1.00 94.31 82 VAL A O 1
ATOM 584 N N . ALA A 1 83 ? 3.918 -1.244 -19.960 1.00 92.88 83 ALA A N 1
ATOM 585 C CA . ALA A 1 83 ? 3.171 -0.080 -20.426 1.00 92.88 83 ALA A CA 1
ATOM 586 C C . ALA A 1 83 ? 2.994 0.955 -19.290 1.00 92.88 83 ALA A C 1
ATOM 588 O O . ALA A 1 83 ? 1.889 1.115 -18.763 1.00 92.88 83 ALA A O 1
ATOM 589 N N . PRO A 1 84 ? 4.046 1.710 -18.921 1.00 90.38 84 PRO A N 1
ATOM 590 C CA . PRO A 1 84 ? 4.012 2.628 -17.775 1.00 90.38 84 PRO A CA 1
ATOM 591 C C . PRO A 1 84 ? 2.967 3.744 -17.920 1.00 90.38 84 PRO A C 1
ATOM 593 O O . PRO A 1 84 ? 2.380 4.180 -16.932 1.00 90.38 84 PRO A O 1
ATOM 596 N N . VAL A 1 85 ? 2.657 4.152 -19.156 1.00 93.94 85 VAL A N 1
ATOM 597 C CA . VAL A 1 85 ? 1.615 5.151 -19.460 1.00 93.94 85 VAL A CA 1
ATOM 598 C C . VAL A 1 85 ? 0.225 4.684 -19.019 1.00 93.94 85 VAL A C 1
ATOM 600 O O . VAL A 1 85 ? -0.637 5.521 -18.783 1.00 93.94 85 VAL A O 1
ATOM 603 N N . LEU A 1 86 ? 0.001 3.373 -18.865 1.00 92.38 86 LEU A N 1
ATOM 604 C CA . LEU A 1 86 ? -1.281 2.810 -18.440 1.00 92.38 86 LEU A CA 1
ATOM 605 C C . LEU A 1 86 ? -1.503 2.901 -16.921 1.00 92.38 86 LEU A C 1
ATOM 607 O O . LEU A 1 86 ? -2.646 2.868 -16.466 1.00 92.38 86 LEU A O 1
ATOM 611 N N . VAL A 1 87 ? -0.442 3.079 -16.128 1.00 92.62 87 VAL A N 1
ATOM 612 C CA . VAL A 1 87 ? -0.552 3.205 -14.666 1.00 92.62 87 VAL A CA 1
ATOM 613 C C . VAL A 1 87 ? -1.385 4.434 -14.294 1.00 92.62 87 VAL A C 1
ATOM 615 O O . VAL A 1 87 ? -2.325 4.330 -13.510 1.00 92.62 87 VAL A O 1
ATOM 618 N N . THR A 1 88 ? -1.095 5.590 -14.894 1.00 93.81 88 THR A N 1
ATOM 619 C CA . THR A 1 88 ? -1.816 6.843 -14.630 1.00 93.81 88 THR A CA 1
ATOM 620 C C . THR A 1 88 ? -3.322 6.758 -14.917 1.00 93.81 88 THR A C 1
ATOM 622 O O . THR A 1 88 ? -4.088 7.046 -14.002 1.00 93.81 88 THR A O 1
ATOM 625 N N . PRO A 1 89 ? -3.807 6.353 -16.109 1.00 94.19 89 PRO A N 1
ATOM 626 C CA . PRO A 1 89 ? -5.239 6.259 -16.373 1.00 94.19 89 PRO A CA 1
ATOM 627 C C . PRO A 1 89 ? -5.925 5.207 -15.495 1.00 94.19 89 PRO A C 1
ATOM 629 O O . PRO A 1 89 ? -7.028 5.465 -15.024 1.00 94.19 89 PRO A O 1
ATOM 632 N N . LEU A 1 90 ? -5.280 4.071 -15.196 1.00 92.25 90 LEU A N 1
ATOM 633 C CA . LEU A 1 90 ? -5.838 3.076 -14.270 1.00 92.25 90 LEU A CA 1
ATOM 634 C C . LEU A 1 90 ? -6.017 3.647 -12.858 1.00 92.25 90 LEU A C 1
ATOM 636 O O . LEU A 1 90 ? -7.082 3.488 -12.259 1.00 92.25 90 LEU A O 1
ATOM 640 N N . LEU A 1 91 ? -5.008 4.356 -12.345 1.00 92.44 91 LEU A N 1
ATOM 641 C CA . LEU A 1 91 ? -5.089 5.019 -11.044 1.00 92.44 91 LEU A CA 1
ATOM 642 C C . LEU A 1 91 ? -6.116 6.155 -11.038 1.00 92.44 91 LEU A C 1
ATOM 644 O O . LEU A 1 91 ? -6.831 6.310 -10.053 1.00 92.44 91 LEU A O 1
ATOM 648 N N . MET A 1 92 ? -6.236 6.919 -12.126 1.00 96.25 92 MET A N 1
ATOM 649 C CA . MET A 1 92 ? -7.237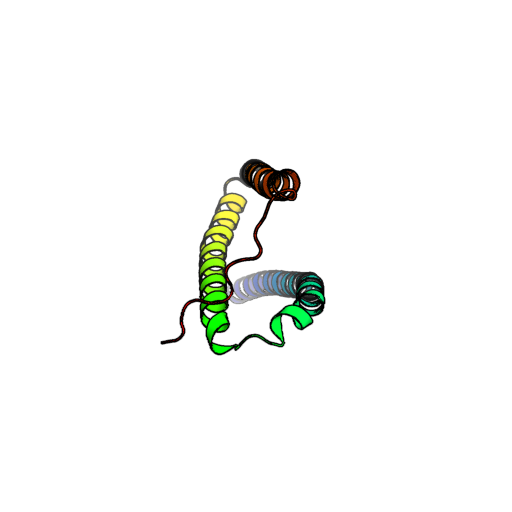 7.984 -12.248 1.00 96.25 92 MET A CA 1
ATOM 650 C C . MET A 1 92 ? -8.662 7.425 -12.262 1.00 96.25 92 MET A C 1
ATOM 652 O O . MET A 1 92 ? -9.535 7.982 -11.598 1.00 96.25 92 MET A O 1
ATOM 656 N N . ILE A 1 93 ? -8.906 6.310 -12.957 1.00 96.38 93 ILE A N 1
ATOM 657 C CA . ILE A 1 93 ? -10.215 5.638 -12.960 1.00 96.38 93 ILE A CA 1
ATOM 658 C C . ILE A 1 93 ? -10.543 5.117 -11.556 1.00 96.38 93 ILE A C 1
ATOM 660 O O . ILE A 1 93 ? -11.617 5.414 -11.031 1.00 96.38 93 ILE A O 1
ATOM 664 N N . GLY A 1 94 ? -9.607 4.405 -10.919 1.00 93.94 94 GLY A N 1
ATOM 665 C CA . GLY A 1 94 ? -9.787 3.907 -9.554 1.00 93.94 94 GLY A CA 1
ATOM 666 C C . GLY A 1 94 ? -10.016 5.035 -8.543 1.00 93.94 94 GLY A C 1
ATOM 667 O O . GLY A 1 94 ? -10.942 4.968 -7.740 1.00 93.94 94 GLY A O 1
ATOM 668 N N . GLY A 1 95 ? -9.234 6.113 -8.629 1.00 95.25 95 GLY A N 1
ATOM 669 C CA . GLY A 1 95 ? -9.396 7.303 -7.795 1.00 95.25 95 GLY A CA 1
ATOM 670 C C . GLY A 1 95 ? -10.746 7.991 -8.002 1.00 95.25 95 GLY A C 1
ATOM 671 O O . GLY A 1 95 ? -11.391 8.372 -7.031 1.00 95.25 95 GLY A O 1
ATOM 672 N N . THR A 1 96 ? -11.220 8.083 -9.246 1.00 96.44 96 THR A N 1
ATOM 673 C CA . THR A 1 96 ? -12.541 8.656 -9.556 1.00 96.44 96 THR A CA 1
ATOM 674 C C . THR A 1 96 ? -13.671 7.827 -8.940 1.00 96.44 96 THR A C 1
ATOM 676 O O . THR A 1 96 ? -14.587 8.394 -8.346 1.00 96.44 96 THR A O 1
ATOM 679 N N . TYR A 1 97 ? -13.587 6.494 -9.014 1.00 95.00 97 TYR A N 1
ATOM 680 C CA . TYR A 1 97 ? -14.548 5.598 -8.363 1.00 95.00 97 TYR A CA 1
ATOM 681 C C . TYR A 1 97 ? -14.542 5.759 -6.833 1.00 95.00 97 TYR A C 1
ATOM 683 O O . TYR A 1 97 ? -15.598 5.871 -6.215 1.00 95.00 97 TYR A O 1
ATOM 691 N N . LEU A 1 98 ? -13.359 5.853 -6.219 1.00 92.81 98 LEU A N 1
ATOM 692 C CA . LEU A 1 98 ? -13.241 6.081 -4.776 1.00 92.81 98 LEU A CA 1
ATOM 693 C C . LEU A 1 98 ? -13.807 7.444 -4.350 1.00 92.81 98 LEU A C 1
ATOM 695 O O . LEU A 1 98 ? -14.444 7.537 -3.303 1.00 92.81 98 LEU A O 1
ATOM 699 N N . CYS A 1 99 ? -13.623 8.495 -5.155 1.00 94.62 99 CYS A N 1
ATOM 700 C CA . CYS A 1 99 ? -14.245 9.798 -4.909 1.00 94.62 99 CYS A CA 1
ATOM 701 C C . CYS A 1 99 ? -15.776 9.721 -4.964 1.00 94.62 99 CYS A C 1
ATO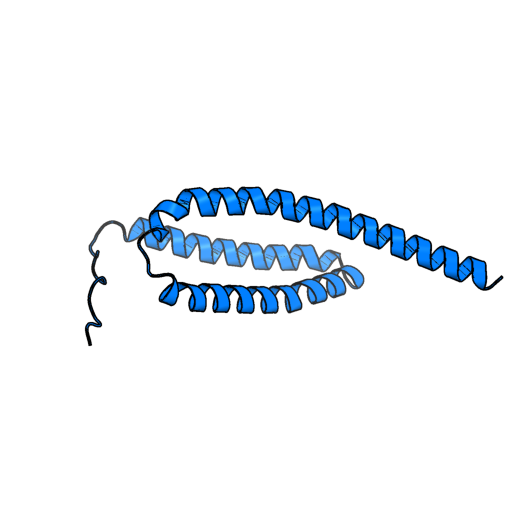M 703 O O . CYS A 1 99 ? -16.443 10.354 -4.147 1.00 94.62 99 CYS A O 1
ATOM 705 N N . PHE A 1 100 ? -16.328 8.937 -5.896 1.00 95.31 100 PHE A N 1
ATOM 706 C CA . PHE A 1 100 ? -17.767 8.699 -5.992 1.00 95.31 100 PHE A CA 1
ATOM 707 C C . PHE A 1 100 ? -18.309 7.997 -4.735 1.00 95.31 100 PHE A C 1
ATOM 709 O O . PHE A 1 100 ? -19.208 8.526 -4.081 1.00 95.31 100 PHE A O 1
ATOM 716 N N . GLU A 1 101 ? -17.708 6.873 -4.334 1.00 90.31 101 GLU A N 1
ATOM 717 C CA . GLU A 1 101 ? -18.136 6.120 -3.145 1.00 90.31 101 GLU A CA 1
ATOM 718 C C . GLU A 1 101 ? -17.934 6.928 -1.846 1.00 90.31 101 GLU A C 1
ATOM 720 O O . GLU A 1 101 ? -18.757 6.894 -0.925 1.00 90.31 101 GLU A O 1
ATOM 725 N N . GLY A 1 102 ? -16.847 7.704 -1.773 1.00 91.00 102 GLY A N 1
ATOM 726 C CA . GLY A 1 102 ? -16.577 8.617 -0.666 1.00 91.00 102 GLY A CA 1
ATOM 727 C C . GLY A 1 102 ? -17.636 9.714 -0.543 1.00 91.00 102 GLY A C 1
ATOM 728 O O . GLY A 1 102 ? -18.134 9.961 0.556 1.00 91.00 102 GLY A O 1
ATOM 729 N N . PHE A 1 103 ? -18.024 10.339 -1.661 1.00 92.56 103 PHE A N 1
ATOM 730 C CA . PHE A 1 103 ? -19.077 11.356 -1.685 1.00 92.56 103 PHE A CA 1
ATOM 731 C C . PHE A 1 103 ? -20.430 10.788 -1.247 1.00 92.56 103 PHE A C 1
AT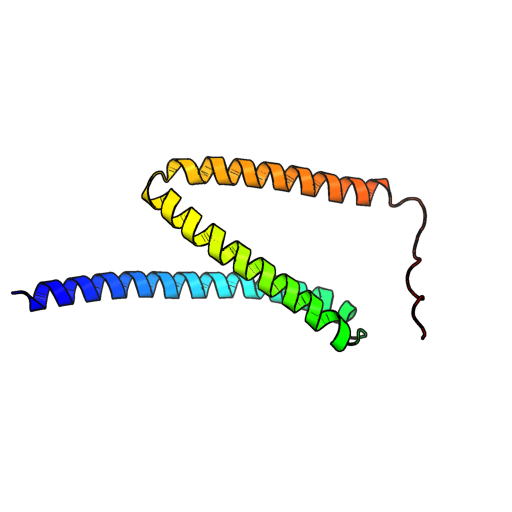OM 733 O O . PHE A 1 103 ? -21.113 11.412 -0.437 1.00 92.56 103 PHE A O 1
ATOM 740 N N . GLU A 1 104 ? -20.797 9.597 -1.720 1.00 88.94 104 GLU A N 1
ATOM 741 C CA . GLU A 1 104 ? -22.046 8.932 -1.338 1.00 88.94 104 GLU A CA 1
ATOM 742 C C . GLU A 1 104 ? -22.110 8.676 0.176 1.00 88.94 104 GLU A C 1
ATOM 744 O O . GLU A 1 104 ? -23.078 9.062 0.838 1.00 88.94 104 GLU A O 1
ATOM 749 N N . LYS A 1 105 ? -21.037 8.123 0.757 1.00 84.75 105 LYS A N 1
ATOM 750 C CA . LYS A 1 105 ? -20.948 7.859 2.202 1.00 84.75 105 LYS A CA 1
ATOM 751 C C . LYS A 1 105 ? -21.003 9.137 3.041 1.00 84.75 105 LYS A C 1
ATOM 753 O O . LYS A 1 105 ? -21.644 9.149 4.094 1.00 84.75 105 LYS A O 1
ATOM 758 N N . VAL A 1 106 ? -20.347 10.211 2.596 1.00 87.81 106 VAL A N 1
ATOM 759 C CA . VAL A 1 106 ? -20.364 11.512 3.288 1.00 87.81 106 VAL A CA 1
ATOM 760 C C . VAL A 1 106 ? -21.740 12.168 3.180 1.00 87.81 106 VAL A C 1
ATOM 762 O O . VAL A 1 106 ? -22.297 12.586 4.194 1.00 87.81 106 VAL A O 1
ATOM 765 N N . SER A 1 107 ? -22.314 12.213 1.977 1.00 85.50 107 SER A N 1
ATOM 766 C CA . SER A 1 107 ? -23.637 12.785 1.712 1.00 85.50 107 SER A CA 1
ATOM 767 C C . SER A 1 107 ? -24.720 12.075 2.525 1.00 85.50 107 SER A C 1
ATOM 769 O O . SER A 1 107 ? -25.506 12.730 3.209 1.00 85.50 107 SER A O 1
ATOM 771 N N . HIS A 1 108 ? -24.696 10.738 2.567 1.00 78.44 108 HIS A N 1
ATOM 772 C CA . HIS A 1 108 ? -25.638 9.958 3.366 1.00 78.44 108 HIS A CA 1
ATOM 773 C C . HIS A 1 108 ? -25.548 10.299 4.861 1.00 78.44 108 HIS A C 1
ATOM 775 O O . HIS A 1 108 ? -26.574 10.533 5.498 1.00 78.44 108 HIS A O 1
ATOM 781 N N . ARG A 1 109 ? -24.333 10.390 5.423 1.00 80.31 109 ARG A N 1
ATOM 782 C CA . ARG A 1 109 ? -24.126 10.744 6.841 1.00 80.31 109 ARG A CA 1
ATOM 783 C C . ARG A 1 109 ? -24.514 12.185 7.176 1.00 80.31 109 ARG A C 1
ATOM 785 O O . ARG A 1 109 ? -24.907 12.444 8.310 1.00 80.31 109 ARG A O 1
ATOM 792 N N . LEU A 1 110 ? -24.385 13.121 6.235 1.00 80.56 110 LEU A N 1
ATOM 793 C CA . LEU A 1 110 ? -24.728 14.530 6.450 1.00 80.56 110 LEU A CA 1
ATOM 794 C C . LEU A 1 110 ? -26.226 14.805 6.265 1.00 80.56 110 LEU A C 1
ATOM 796 O O . LEU A 1 110 ? -26.782 15.601 7.019 1.00 80.56 110 LEU A O 1
ATOM 800 N N . LEU A 1 111 ? -26.880 14.133 5.314 1.00 74.38 111 LEU A N 1
ATOM 801 C CA . LEU A 1 111 ? -28.307 14.309 5.026 1.00 74.38 111 LEU A CA 1
ATOM 802 C C . LEU A 1 111 ? -29.219 13.516 5.980 1.00 74.38 111 LEU A C 1
ATOM 804 O O . LEU A 1 111 ? -30.322 13.975 6.255 1.00 74.38 111 L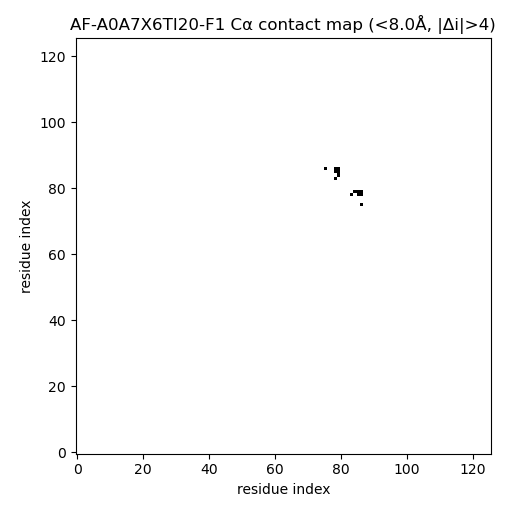EU A O 1
ATOM 808 N N . HIS A 1 112 ? -28.760 12.392 6.547 1.00 62.53 112 HIS A N 1
ATOM 809 C CA . HIS A 1 112 ? -29.525 11.604 7.533 1.00 62.53 112 HIS A CA 1
ATOM 810 C C . HIS A 1 112 ? -29.215 11.950 8.999 1.00 62.53 112 HIS A C 1
ATOM 812 O O . HIS A 1 112 ? -29.683 11.274 9.910 1.00 62.53 112 HIS A O 1
ATOM 818 N N . ARG A 1 113 ? -28.482 13.035 9.283 1.00 56.12 113 ARG A N 1
ATOM 819 C CA . ARG A 1 113 ? -28.139 13.442 10.663 1.00 56.12 113 ARG A CA 1
ATOM 820 C C . ARG A 1 113 ? -29.276 14.152 11.420 1.00 56.12 113 ARG A C 1
ATOM 822 O O . ARG A 1 113 ? -29.006 14.914 12.345 1.00 56.12 113 ARG A O 1
ATOM 829 N N . GLY A 1 114 ? -30.525 13.942 10.995 1.00 53.88 114 GLY A N 1
ATOM 830 C CA . GLY A 1 114 ? -31.714 14.646 11.483 1.00 53.88 114 GLY A CA 1
ATOM 831 C C . GLY A 1 114 ? -32.796 13.779 12.133 1.00 53.88 114 GLY A C 1
ATOM 832 O O . GLY A 1 114 ? -33.698 14.341 12.744 1.00 53.88 114 GLY A O 1
ATOM 833 N N . THR A 1 115 ? -32.732 12.450 12.059 1.00 48.88 115 THR A N 1
ATOM 834 C CA . THR A 1 115 ? -33.740 11.579 12.687 1.00 48.88 115 THR A CA 1
ATOM 835 C C . THR A 1 115 ? -33.094 10.291 13.169 1.00 48.88 115 THR A C 1
ATOM 837 O O . THR A 1 115 ? -32.626 9.535 12.329 1.00 48.88 115 THR A O 1
ATOM 840 N N . GLY A 1 116 ? -33.080 10.113 14.496 1.00 50.31 116 GLY A N 1
ATOM 841 C CA . GLY A 1 116 ? -33.069 8.840 15.228 1.00 50.31 116 GLY A CA 1
ATOM 842 C C . GLY A 1 116 ? -32.099 7.756 14.770 1.00 50.31 116 GLY A C 1
ATOM 843 O O . GLY A 1 116 ? -32.251 7.191 13.698 1.00 50.31 116 GLY A O 1
ATOM 844 N N . ASP A 1 117 ? -31.132 7.438 15.626 1.00 45.59 117 ASP A N 1
ATOM 845 C CA . ASP A 1 117 ? -31.076 6.120 16.278 1.00 45.59 117 ASP A CA 1
ATOM 846 C C . ASP A 1 117 ? -29.669 5.898 16.827 1.00 45.59 117 ASP A C 1
ATOM 848 O O . ASP A 1 117 ? -28.736 5.450 16.159 1.00 45.59 117 ASP A O 1
ATOM 852 N N . GLY A 1 118 ? -29.530 6.248 18.106 1.00 48.25 118 GLY A N 1
ATOM 853 C CA . GLY A 1 118 ? -28.809 5.360 18.991 1.00 48.25 118 GLY A CA 1
ATOM 854 C C . GLY A 1 118 ? -29.763 4.227 19.336 1.00 48.25 118 GLY A C 1
ATOM 855 O O . GLY A 1 118 ? -30.636 4.429 20.159 1.00 48.25 118 GLY A O 1
ATOM 856 N N . GLU A 1 119 ? -29.605 3.072 18.705 1.00 45.16 119 GLU A N 1
ATOM 857 C CA . GLU A 1 119 ? -30.048 1.794 19.257 1.00 45.16 119 GLU A CA 1
ATOM 858 C C . GLU A 1 119 ? -29.339 0.684 18.483 1.00 45.16 119 GLU A C 1
ATOM 860 O O . GLU A 1 119 ? -29.517 0.537 17.282 1.00 45.16 119 GLU A O 1
ATOM 865 N N . HIS A 1 120 ? -28.395 0.047 19.169 1.00 38.69 120 HIS A N 1
ATOM 866 C CA . HIS A 1 120 ? -27.971 -1.358 19.089 1.00 38.69 120 HIS A CA 1
ATOM 867 C C . HIS A 1 120 ? -26.728 -1.505 19.988 1.00 38.69 120 HIS A C 1
ATOM 869 O O . HIS A 1 120 ? -25.653 -1.949 19.587 1.00 38.69 120 HIS A O 1
ATOM 875 N N . ALA A 1 121 ? -26.885 -1.051 21.232 1.00 46.81 121 ALA A N 1
ATOM 876 C CA . ALA A 1 121 ? -26.349 -1.767 22.373 1.00 46.81 121 ALA A CA 1
ATOM 877 C C . ALA A 1 121 ? -27.506 -2.649 22.864 1.00 46.81 121 ALA A C 1
ATOM 879 O O . ALA A 1 121 ? -28.636 -2.174 22.874 1.00 46.81 121 ALA A O 1
ATOM 880 N N . GLU A 1 122 ? -27.198 -3.881 23.267 1.00 44.81 122 GLU A N 1
ATOM 881 C CA . GLU A 1 122 ? -28.119 -4.851 23.886 1.00 44.81 122 GLU A CA 1
ATOM 882 C C . GLU A 1 122 ? -28.977 -5.673 22.907 1.00 44.81 122 GLU A C 1
ATOM 884 O O . GLU A 1 122 ? -30.148 -5.405 22.689 1.00 44.81 122 GLU A O 1
ATOM 889 N N . ASP A 1 123 ? -28.373 -6.723 22.343 1.00 41.09 123 ASP A N 1
ATOM 890 C CA . ASP A 1 123 ? -28.979 -8.061 22.368 1.00 41.09 123 ASP A CA 1
ATOM 891 C C . ASP A 1 123 ? -27.900 -9.114 22.079 1.00 41.09 123 ASP A C 1
ATOM 893 O O . ASP A 1 123 ? -27.412 -9.236 20.962 1.00 41.09 123 ASP A O 1
ATOM 897 N N . GLU A 1 124 ? -27.444 -9.775 23.145 1.00 39.66 124 GLU A N 1
ATOM 898 C CA . GLU A 1 124 ? -27.029 -11.189 23.216 1.00 39.66 124 GLU A CA 1
ATOM 899 C C . GLU A 1 124 ? -26.428 -11.418 24.612 1.00 39.66 124 GLU A C 1
ATOM 901 O O . GLU A 1 124 ? -25.222 -11.586 24.819 1.00 39.66 124 GLU A O 1
ATOM 906 N N . ALA A 1 125 ? -27.321 -11.339 25.601 1.00 41.50 125 ALA A N 1
ATOM 907 C CA . ALA A 1 125 ? -27.205 -12.087 26.837 1.00 41.50 125 ALA A CA 1
ATOM 908 C C . ALA A 1 125 ? -27.971 -13.405 26.645 1.00 41.50 125 ALA A C 1
ATOM 910 O O . ALA A 1 125 ? -29.156 -13.470 26.955 1.00 41.50 125 ALA A O 1
ATOM 911 N N . GLU A 1 126 ? -27.287 -14.420 26.115 1.00 34.78 126 GLU A N 1
ATOM 912 C CA . GLU A 1 126 ? -27.322 -15.803 26.619 1.00 34.78 126 GLU A CA 1
ATOM 913 C C . GLU A 1 126 ? -26.034 -16.540 26.219 1.00 34.78 126 GLU A C 1
ATOM 915 O O . GLU A 1 126 ? -25.632 -16.446 25.036 1.00 34.78 126 GLU A O 1
#